Protein AF-A0A377JV29-F1 (afdb_monomer)

pLDDT: mean 75.71, std 19.88, range [29.56, 92.62]

Radius of gyration: 21.76 Å; Cα contacts (8 Å, |Δi|>4): 216; chains: 1; bounding box: 78×51×48 Å

Nearest PDB structures (foldseek):
  5tth-assembly1_A  TM=6.431E-01  e=1.350E+00  Danio rerio
  4m7l-assembly1_T  TM=4.984E-01  e=2.379E+00  Homo sapiens
  2edy-assembly1_A  TM=5.405E-01  e=4.194E+00  Homo sapiens

Foldseek 3Di:
DDDDDDDDDPPPPQDFAKAAADDPPPDDDDDDDDDDDDPDPDPPPLPWWKKFKADQVRDTPDIDTDSDRMDTDGFDPDNIWMATPNQTFGGADFPHYHYRVLGSDQQECPVADLVLLLCCVVVVDQDPDPVNNVNSVVLVSQVVVCVVVVTRGGDHHPNVVSVVCNVVDD

Organism: NCBI:txid213

Solvent-accessible surface area (backbone atoms only — not comparable to full-atom values): 10716 Å² total; per-residue (Å²): 136,90,83,86,88,81,83,88,73,84,83,80,80,79,80,56,47,37,36,34,75,69,85,82,78,86,79,81,88,87,86,85,84,90,83,82,90,77,94,68,88,68,83,72,78,76,65,71,44,62,34,37,34,26,39,67,86,65,51,77,76,48,78,46,80,39,73,60,70,52,49,78,42,70,63,51,61,90,62,29,36,36,36,44,90,94,40,57,22,45,42,63,53,51,58,66,69,41,46,54,83,80,27,59,60,90,62,70,35,74,82,51,53,49,66,60,49,50,48,32,72,74,66,72,53,85,65,86,51,66,64,53,47,50,46,48,51,54,48,50,51,45,50,51,52,16,61,74,69,72,44,63,44,68,49,44,53,40,45,66,61,40,56,50,46,66,71,69,56,131

Secondary structure (DSSP, 8-state):
----------------EEEE----------------------------EEEEEE-TTS-EEEEEEE-SSEEEEPPP-TT-EEEETTEEE-----SSPEETTT--S--B-TT--HHHHHHHHHH-PPPS-HHHHHHHHHHHHHHHHHHHHTS-----BTHHHHHHHHHH--

Structure (mmCIF, N/CA/C/O backbone):
data_AF-A0A377JV29-F1
#
_entry.id   AF-A0A377JV29-F1
#
loop_
_atom_site.group_PDB
_atom_site.id
_atom_site.type_symbol
_atom_site.label_atom_id
_atom_site.label_alt_id
_atom_site.label_comp_id
_atom_site.label_asym_id
_atom_site.label_entity_id
_atom_site.label_seq_id
_atom_site.pdbx_PDB_ins_code
_atom_site.Cartn_x
_atom_site.Cartn_y
_atom_site.Cartn_z
_atom_site.occupancy
_atom_site.B_iso_or_equiv
_atom_site.auth_seq_id
_atom_site.auth_comp_id
_atom_site.auth_asym_id
_atom_site.auth_atom_id
_atom_site.pdbx_PDB_model_num
ATOM 1 N N . MET A 1 1 ? -44.119 13.802 -18.563 1.00 38.44 1 MET A N 1
ATOM 2 C CA . MET A 1 1 ? -43.659 12.496 -18.049 1.00 38.44 1 MET A CA 1
ATOM 3 C C . MET A 1 1 ? -42.257 12.271 -18.578 1.00 38.44 1 MET A C 1
ATOM 5 O O . MET A 1 1 ? -42.013 12.579 -19.735 1.00 38.44 1 MET A O 1
ATOM 9 N N . ARG A 1 2 ? -41.338 11.891 -17.689 1.00 37.88 2 ARG A N 1
ATOM 10 C CA . ARG A 1 2 ? -39.926 11.634 -17.983 1.00 37.88 2 ARG A CA 1
ATOM 11 C C . ARG A 1 2 ? -39.810 10.283 -18.685 1.00 37.88 2 ARG A C 1
ATOM 13 O O . ARG A 1 2 ? -40.337 9.323 -18.140 1.00 37.88 2 ARG A O 1
ATOM 20 N N . GLU A 1 3 ? -39.047 10.210 -19.767 1.00 40.50 3 GLU A N 1
ATOM 21 C CA . GLU A 1 3 ? -38.264 9.015 -20.075 1.00 40.50 3 GLU A CA 1
ATOM 22 C C . GLU A 1 3 ? -36.833 9.442 -20.402 1.00 40.50 3 GLU A C 1
ATOM 24 O O . GLU A 1 3 ? -36.566 10.285 -21.255 1.00 40.50 3 GLU A O 1
ATOM 29 N N . VAL A 1 4 ? -35.948 8.913 -19.568 1.00 45.12 4 VAL A N 1
ATOM 30 C CA . VAL A 1 4 ? -34.492 8.890 -19.652 1.00 45.12 4 VAL A CA 1
ATOM 31 C C . VAL A 1 4 ? -34.135 7.573 -20.343 1.00 45.12 4 VAL A C 1
ATOM 33 O O . VAL A 1 4 ? -34.923 6.640 -20.220 1.00 45.12 4 VAL A O 1
ATOM 36 N N . LEU A 1 5 ? -32.956 7.516 -20.978 1.00 43.31 5 LEU A N 1
ATOM 37 C CA . LEU A 1 5 ? -32.100 6.355 -21.322 1.00 43.31 5 LEU A CA 1
ATOM 38 C C . LEU A 1 5 ? -31.610 6.530 -22.777 1.00 43.31 5 LEU A C 1
ATOM 40 O O . LEU A 1 5 ? -32.408 6.821 -23.654 1.00 43.31 5 LEU A O 1
ATOM 44 N N . LEU A 1 6 ? -30.337 6.421 -23.147 1.00 40.69 6 LEU A N 1
ATOM 45 C CA . LEU A 1 6 ? -29.129 5.885 -22.525 1.00 40.69 6 LEU A CA 1
ATOM 46 C C . LEU A 1 6 ? -27.940 6.663 -23.116 1.00 40.69 6 LEU A C 1
ATOM 48 O O . LEU A 1 6 ? -27.828 6.760 -24.335 1.00 40.69 6 LEU A O 1
ATOM 52 N N . ASN A 1 7 ? -27.048 7.183 -22.271 1.00 38.75 7 ASN A N 1
ATOM 53 C CA . ASN A 1 7 ? -25.713 7.583 -22.710 1.00 38.75 7 ASN A CA 1
ATOM 54 C C . ASN A 1 7 ? -24.795 6.366 -22.583 1.00 38.75 7 ASN A C 1
ATOM 56 O O . ASN A 1 7 ? -24.574 5.875 -21.474 1.00 38.75 7 ASN A O 1
ATOM 60 N N . ASP A 1 8 ? -24.249 5.920 -23.710 1.00 41.03 8 ASP A N 1
ATOM 61 C CA . ASP A 1 8 ? -23.104 5.019 -23.762 1.00 41.03 8 ASP A CA 1
ATOM 62 C C . ASP A 1 8 ? -21.878 5.719 -23.161 1.00 41.03 8 ASP A C 1
ATOM 64 O O . ASP A 1 8 ? -21.247 6.577 -23.777 1.00 41.03 8 ASP A O 1
ATOM 68 N N . LEU A 1 9 ? -21.538 5.351 -21.927 1.00 42.59 9 LEU A N 1
ATOM 69 C CA . LEU A 1 9 ? -20.233 5.616 -21.337 1.00 42.59 9 LEU A CA 1
ATOM 70 C C . LEU A 1 9 ? -19.402 4.347 -21.485 1.00 42.59 9 LEU A C 1
ATOM 72 O O . LEU A 1 9 ? -19.459 3.435 -20.661 1.00 42.59 9 LEU A O 1
ATOM 76 N N . THR A 1 10 ? -18.604 4.301 -22.548 1.00 43.09 10 THR A N 1
ATOM 77 C CA . THR A 1 10 ? -17.460 3.398 -22.646 1.00 43.09 10 THR A CA 1
ATOM 78 C C . THR A 1 10 ? -16.504 3.712 -21.492 1.00 43.09 10 THR A C 1
ATOM 80 O O . THR A 1 10 ? -15.685 4.628 -21.572 1.00 43.09 10 THR A O 1
ATOM 83 N N . SER A 1 11 ? -16.640 2.973 -20.390 1.00 39.97 11 SER A N 1
ATOM 84 C CA . SER A 1 11 ? -15.710 2.979 -19.262 1.00 39.97 11 SER A CA 1
ATOM 85 C C . SER A 1 11 ? -14.414 2.285 -19.681 1.00 39.97 11 SER A C 1
ATOM 87 O O . SER A 1 11 ? -14.207 1.094 -19.462 1.00 39.97 11 SER A O 1
ATOM 89 N N . GLY A 1 12 ? -13.546 3.040 -20.345 1.00 41.47 12 GLY A N 1
ATOM 90 C CA . GLY A 1 12 ? -12.154 2.678 -20.582 1.00 41.47 12 GLY A CA 1
ATOM 91 C C . GLY A 1 12 ? -11.259 3.229 -19.477 1.00 41.47 12 GLY A C 1
ATOM 92 O O . GLY A 1 12 ? -10.340 3.980 -19.772 1.00 41.47 12 GLY A O 1
ATOM 93 N N . ASN A 1 13 ? -11.522 2.895 -18.210 1.00 41.72 13 ASN A N 1
ATOM 94 C CA . ASN A 1 13 ? -10.658 3.303 -17.099 1.00 41.72 13 ASN A CA 1
ATOM 95 C C . ASN A 1 13 ? -9.712 2.160 -16.719 1.00 41.72 13 ASN A C 1
ATOM 97 O O . ASN A 1 13 ? -9.910 1.436 -15.743 1.00 41.72 13 ASN A O 1
ATOM 101 N N . HIS A 1 14 ? -8.640 2.018 -17.491 1.00 43.53 14 HIS A N 1
ATOM 102 C CA . HIS A 1 14 ? -7.410 1.413 -16.993 1.00 43.53 14 HIS A CA 1
ATOM 103 C C . HIS A 1 14 ? -6.384 2.532 -16.851 1.00 43.53 14 HIS A C 1
ATOM 105 O O . HIS A 1 14 ? -5.514 2.707 -17.697 1.00 43.53 14 HIS A O 1
ATOM 111 N N . SER A 1 15 ? -6.545 3.331 -15.789 1.00 45.06 15 SER A N 1
ATOM 112 C CA . SER A 1 15 ? -5.469 4.199 -15.312 1.00 45.06 15 SER A CA 1
ATOM 113 C C . SER A 1 15 ? -4.292 3.290 -14.967 1.00 45.06 15 SER A C 1
ATOM 115 O O . SER A 1 15 ? -4.485 2.269 -14.314 1.00 45.06 15 SER A O 1
ATOM 117 N N . ALA A 1 16 ? -3.111 3.583 -15.486 1.00 47.44 16 ALA A N 1
ATOM 118 C CA . ALA A 1 16 ? -1.877 2.920 -15.096 1.00 47.44 16 ALA A CA 1
ATOM 119 C C . ALA A 1 16 ? -1.068 3.936 -14.296 1.00 47.44 16 ALA A C 1
ATOM 121 O O . ALA A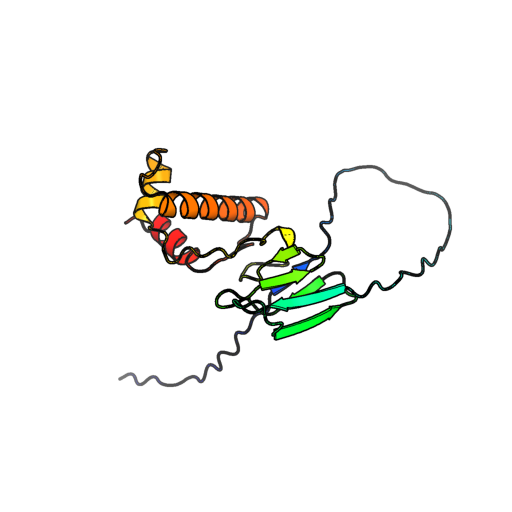 1 16 ? -0.972 5.092 -14.713 1.00 47.44 16 ALA A O 1
ATOM 122 N N . ASP A 1 17 ? -0.509 3.508 -13.168 1.00 62.56 17 ASP A N 1
ATOM 123 C CA . ASP A 1 17 ? 0.261 4.400 -12.310 1.00 62.56 17 ASP A CA 1
ATOM 124 C C . ASP A 1 17 ? 1.731 4.395 -12.712 1.00 62.56 17 ASP A C 1
ATOM 126 O O . ASP A 1 17 ? 2.288 3.429 -13.249 1.00 62.56 17 ASP A O 1
ATOM 130 N N . PHE A 1 18 ? 2.353 5.544 -12.492 1.00 69.25 18 PHE A N 1
ATOM 131 C CA . PHE A 1 18 ? 3.741 5.777 -12.831 1.00 69.25 18 PHE A CA 1
ATOM 132 C C . PHE A 1 18 ? 4.616 5.310 -11.675 1.00 69.25 18 PHE A C 1
ATOM 134 O O . PHE A 1 18 ? 4.375 5.716 -10.542 1.00 69.25 18 PHE A O 1
ATOM 141 N N . VAL A 1 19 ? 5.619 4.474 -11.939 1.00 71.00 19 VAL A N 1
ATOM 142 C CA . VAL A 1 19 ? 6.572 4.027 -10.918 1.00 71.00 19 VAL A CA 1
ATOM 143 C C . VAL A 1 19 ? 7.911 4.727 -11.115 1.00 71.00 19 VAL A C 1
ATOM 145 O O . VAL A 1 19 ? 8.517 4.601 -12.179 1.00 71.00 19 VAL A O 1
ATOM 148 N N . ASP A 1 20 ? 8.370 5.445 -10.089 1.00 76.19 20 ASP A N 1
ATOM 149 C CA . ASP A 1 20 ? 9.677 6.106 -10.036 1.00 76.19 20 ASP A CA 1
ATOM 150 C C . ASP A 1 20 ? 10.720 5.184 -9.393 1.00 76.19 20 ASP A C 1
ATOM 152 O O . ASP A 1 20 ? 10.482 4.591 -8.336 1.00 76.19 20 ASP A O 1
ATOM 156 N N . PHE A 1 21 ? 11.909 5.102 -9.999 1.00 69.38 21 PHE A N 1
ATOM 157 C CA . PHE A 1 21 ? 13.009 4.259 -9.507 1.00 69.38 21 PHE A CA 1
ATOM 158 C C . PHE A 1 21 ? 14.102 5.020 -8.753 1.00 69.38 21 PHE A C 1
ATOM 160 O O . PHE A 1 21 ? 14.963 4.394 -8.142 1.00 69.38 21 PHE A O 1
ATOM 167 N N . GLU A 1 22 ? 14.065 6.352 -8.744 1.00 66.38 22 GLU A N 1
ATOM 168 C CA . GLU A 1 22 ? 15.065 7.194 -8.082 1.00 66.38 22 GLU A CA 1
ATOM 169 C C . GLU A 1 22 ? 14.415 8.037 -6.980 1.00 66.38 22 GLU A C 1
ATOM 171 O O . GLU A 1 22 ? 13.555 8.881 -7.242 1.00 66.38 22 GLU A O 1
ATOM 176 N N . ARG A 1 23 ? 14.856 7.872 -5.726 1.00 48.88 23 ARG A N 1
ATOM 177 C CA . ARG A 1 23 ? 14.528 8.834 -4.668 1.00 48.88 23 ARG A CA 1
ATOM 178 C C . ARG A 1 23 ? 15.458 10.030 -4.831 1.00 48.88 23 ARG A C 1
ATOM 180 O O . ARG A 1 23 ? 16.554 10.033 -4.276 1.00 48.88 23 ARG A O 1
ATOM 187 N N . SER A 1 24 ? 15.014 11.065 -5.541 1.00 45.09 24 SER A N 1
ATOM 188 C CA . SER A 1 24 ? 15.703 12.359 -5.513 1.00 45.09 24 SER A CA 1
ATOM 189 C C . SER A 1 24 ? 15.655 12.918 -4.086 1.00 45.09 24 SER A C 1
ATOM 191 O O . SER A 1 24 ? 14.695 13.571 -3.683 1.00 45.09 24 SER A O 1
ATOM 193 N N . GLN A 1 25 ? 16.676 12.626 -3.278 1.00 41.28 25 GLN A N 1
ATOM 194 C CA . GLN A 1 25 ? 16.914 13.336 -2.027 1.00 41.28 25 GLN A CA 1
ATOM 195 C C . GLN A 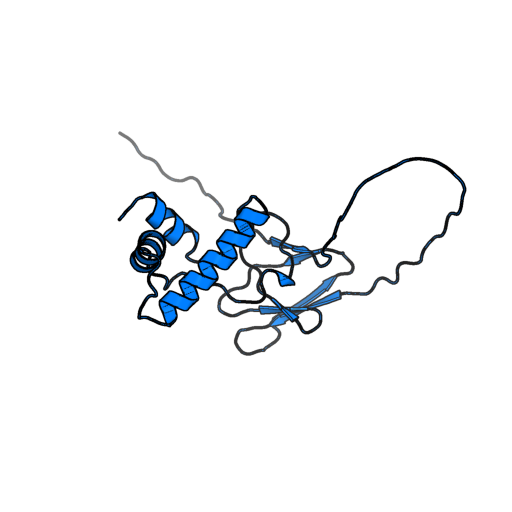1 25 ? 17.472 14.717 -2.374 1.00 41.28 25 GLN A C 1
ATOM 197 O O . GLN A 1 25 ? 18.682 14.916 -2.426 1.00 41.28 25 GLN A O 1
ATOM 202 N N . THR A 1 26 ? 16.603 15.695 -2.618 1.00 44.44 26 THR A N 1
ATOM 203 C CA . THR A 1 26 ? 17.022 17.099 -2.582 1.00 44.44 26 THR A CA 1
ATOM 204 C C . THR A 1 26 ? 17.106 17.544 -1.127 1.00 44.44 26 THR A C 1
ATOM 206 O O . THR A 1 26 ? 16.118 17.999 -0.550 1.00 44.44 26 THR A O 1
ATOM 209 N N . LEU A 1 27 ? 18.291 17.405 -0.531 1.00 42.03 27 LEU A N 1
ATOM 210 C CA . LEU A 1 27 ? 18.660 18.089 0.707 1.00 42.03 27 LEU A CA 1
ATOM 211 C C . LEU A 1 27 ? 19.606 19.264 0.394 1.00 42.03 27 LEU A C 1
ATOM 213 O O . LEU A 1 27 ? 20.757 19.072 0.021 1.00 42.03 27 LEU A O 1
ATOM 217 N N . CYS A 1 28 ? 19.058 20.463 0.626 1.00 34.81 28 CYS A N 1
ATOM 218 C CA . CYS A 1 28 ? 19.688 21.691 1.136 1.00 34.81 28 CYS A CA 1
ATOM 219 C C . CYS A 1 28 ? 20.510 22.634 0.217 1.00 34.81 28 CYS A C 1
ATOM 221 O O . CYS A 1 28 ? 21.657 22.391 -0.126 1.00 34.81 28 CYS A O 1
ATOM 223 N N . LEU A 1 29 ? 19.879 23.792 -0.046 1.00 43.69 29 LEU A N 1
ATOM 224 C CA . LEU A 1 29 ? 20.297 25.197 0.175 1.00 43.69 29 LEU A CA 1
ATOM 225 C C . LEU A 1 29 ? 21.728 25.706 -0.153 1.00 43.69 29 LEU A C 1
ATOM 227 O O . LEU A 1 29 ? 22.703 25.368 0.503 1.00 43.69 29 LEU A O 1
ATOM 231 N N . ALA A 1 30 ? 21.702 26.769 -0.978 1.00 41.16 30 ALA A N 1
ATOM 232 C CA . ALA A 1 30 ? 22.477 28.024 -0.935 1.00 41.16 30 ALA A CA 1
ATOM 233 C C . ALA A 1 30 ? 23.709 28.228 -1.859 1.00 41.16 30 ALA A C 1
ATOM 235 O O . ALA A 1 30 ? 24.704 27.517 -1.809 1.00 41.16 30 ALA A O 1
ATOM 236 N N . SER A 1 31 ? 23.625 29.361 -2.584 1.00 38.09 31 SER A N 1
ATOM 237 C CA . SER A 1 31 ? 24.700 30.255 -3.074 1.00 38.09 31 SER A CA 1
ATOM 238 C C . SER A 1 31 ? 25.294 30.049 -4.487 1.00 38.09 31 SER A C 1
ATOM 240 O O . SER A 1 31 ? 26.031 29.117 -4.780 1.00 38.09 31 SER A O 1
ATOM 242 N N . ARG A 1 32 ? 25.009 31.030 -5.361 1.00 38.38 32 ARG A N 1
ATOM 243 C CA . ARG A 1 32 ? 25.672 31.377 -6.649 1.00 38.38 32 ARG A CA 1
ATOM 244 C C . ARG A 1 32 ? 26.937 32.248 -6.393 1.00 38.38 32 ARG A C 1
ATOM 246 O O . ARG A 1 32 ? 26.995 32.803 -5.298 1.00 38.38 32 ARG A O 1
ATOM 253 N N . PRO A 1 33 ? 27.817 32.583 -7.383 1.00 54.81 33 PRO A N 1
ATOM 254 C CA . PRO A 1 33 ? 27.985 32.059 -8.758 1.00 54.81 33 PRO A CA 1
ATOM 255 C C . PRO A 1 33 ? 29.457 31.890 -9.283 1.00 54.81 33 PRO A C 1
ATOM 257 O O . PRO A 1 33 ? 30.410 32.379 -8.694 1.00 54.81 33 PRO A O 1
ATOM 260 N N . LYS A 1 34 ? 29.558 31.337 -10.515 1.00 39.03 34 LYS A N 1
ATOM 261 C CA . LYS A 1 34 ? 30.598 31.482 -11.579 1.00 39.03 34 LYS A CA 1
ATOM 262 C C . LYS A 1 34 ? 32.016 30.917 -11.340 1.00 39.03 34 LYS A C 1
ATOM 264 O O . LYS A 1 34 ? 32.821 31.555 -10.682 1.00 39.03 34 LYS A O 1
ATOM 269 N N . SER A 1 35 ? 32.390 29.871 -12.097 1.00 29.56 35 SER A N 1
ATOM 270 C CA . SER A 1 35 ? 33.326 29.973 -13.245 1.00 29.56 35 SER A CA 1
ATOM 271 C C . SER A 1 35 ? 33.606 28.615 -13.934 1.00 29.56 35 SER A C 1
ATOM 273 O O . SER A 1 35 ? 33.712 27.597 -13.268 1.00 29.56 35 SER A O 1
ATOM 275 N N . LEU A 1 36 ? 33.804 28.678 -15.260 1.00 37.22 36 LEU A N 1
ATOM 276 C CA . LEU A 1 36 ? 34.603 27.798 -16.141 1.00 37.22 36 LEU A CA 1
ATOM 277 C C . LEU A 1 36 ? 34.156 26.350 -16.467 1.00 37.22 36 LEU A C 1
ATOM 279 O O . LEU A 1 36 ? 34.334 25.415 -15.702 1.00 37.22 36 LEU A O 1
ATOM 283 N N . LYS A 1 37 ? 33.708 26.209 -17.730 1.00 37.09 37 LYS A N 1
ATOM 284 C CA . LYS A 1 37 ? 34.078 25.191 -18.742 1.00 37.09 37 LYS A CA 1
ATOM 285 C C . LYS A 1 37 ? 34.450 23.782 -18.248 1.00 37.09 37 LYS A C 1
ATOM 287 O O . LYS A 1 37 ? 35.566 23.565 -17.799 1.00 37.09 37 LYS A O 1
ATOM 292 N N . SER A 1 38 ? 33.629 22.799 -18.617 1.00 32.75 38 SER A N 1
ATOM 293 C CA . SER A 1 38 ? 34.053 21.731 -19.536 1.00 32.75 38 SER A CA 1
ATOM 294 C C . SER A 1 38 ? 32.838 20.908 -19.957 1.00 32.75 38 SER A C 1
ATOM 296 O O . SER A 1 38 ? 32.177 20.285 -19.128 1.00 32.75 38 SER A O 1
ATOM 298 N N . THR A 1 39 ? 32.536 20.935 -21.250 1.00 42.59 39 THR A N 1
ATOM 299 C CA . THR A 1 39 ? 31.631 20.000 -21.910 1.00 42.59 39 THR A 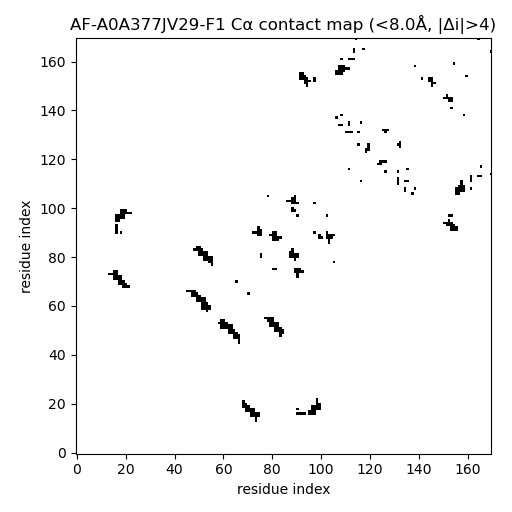CA 1
ATOM 300 C C . THR A 1 39 ? 32.203 18.600 -21.712 1.00 42.59 39 THR A C 1
ATOM 302 O O . THR A 1 39 ? 33.218 18.255 -22.312 1.00 42.59 39 THR A O 1
ATOM 305 N N . LYS A 1 40 ? 31.598 17.811 -20.826 1.00 35.97 40 LYS A N 1
ATOM 306 C CA . LYS A 1 40 ? 31.915 16.393 -20.675 1.00 35.97 40 LYS A CA 1
ATOM 307 C C . LYS A 1 40 ? 30.648 15.617 -20.979 1.00 35.97 40 LYS A C 1
ATOM 309 O O . LYS A 1 40 ? 29.816 15.386 -20.104 1.00 35.97 40 LYS A O 1
ATOM 314 N N . GLU A 1 41 ? 30.503 15.291 -22.259 1.00 45.47 41 GLU A N 1
ATOM 315 C CA . GLU A 1 41 ? 29.643 14.212 -22.728 1.00 45.47 41 GLU A CA 1
ATOM 316 C C . GLU A 1 41 ? 29.963 12.990 -21.867 1.00 45.47 41 GLU A C 1
ATOM 318 O O . GLU A 1 41 ? 31.035 12.393 -21.956 1.00 45.47 41 GLU A O 1
ATOM 323 N N . THR A 1 42 ? 29.079 12.712 -20.916 1.00 33.44 42 THR A N 1
ATOM 324 C CA . THR A 1 42 ? 29.144 11.500 -20.117 1.00 33.44 42 THR A CA 1
ATOM 325 C C . THR A 1 42 ? 28.228 10.539 -20.831 1.00 33.44 42 THR A C 1
ATOM 327 O O . THR A 1 42 ? 27.010 10.698 -20.776 1.00 33.44 42 THR A O 1
ATOM 330 N N . SER A 1 43 ? 28.830 9.605 -21.562 1.00 43.22 43 SER A N 1
ATOM 331 C CA . SER A 1 43 ? 28.179 8.412 -22.079 1.00 43.22 43 SER A CA 1
ATOM 332 C C . SER A 1 43 ? 27.416 7.767 -20.926 1.00 43.22 43 SER A C 1
ATOM 334 O O . SER A 1 43 ? 28.010 7.115 -20.069 1.00 43.22 43 SER A O 1
ATOM 336 N N . GLN A 1 44 ? 26.115 8.037 -20.839 1.00 47.16 44 GLN A N 1
ATOM 337 C CA . GLN A 1 44 ? 25.254 7.342 -19.903 1.00 47.16 44 GLN A CA 1
ATOM 338 C C . GLN A 1 44 ? 25.120 5.932 -20.453 1.00 47.16 44 GLN A C 1
ATOM 340 O O . GLN A 1 44 ? 24.452 5.704 -21.458 1.00 47.16 44 GLN A O 1
ATOM 345 N N . GLU A 1 45 ? 25.832 5.009 -19.820 1.00 46.25 45 GLU A N 1
ATOM 346 C CA . GLU A 1 45 ? 25.575 3.582 -19.904 1.00 46.25 45 GLU A CA 1
ATOM 347 C C . GLU A 1 45 ? 24.068 3.404 -19.676 1.00 46.25 45 GLU A C 1
ATOM 349 O O . GLU A 1 45 ? 23.562 3.612 -18.570 1.00 46.25 45 GLU A O 1
ATOM 354 N N . GLN A 1 46 ? 23.319 3.153 -20.752 1.00 55.50 46 GLN A N 1
ATOM 355 C CA . GLN A 1 46 ? 21.891 2.878 -20.670 1.00 55.50 46 GLN A CA 1
ATOM 356 C C . GLN A 1 46 ? 21.747 1.510 -20.013 1.00 55.50 46 GLN A C 1
ATOM 358 O O . GLN A 1 46 ? 21.666 0.482 -20.678 1.00 55.50 46 GLN A O 1
ATOM 363 N N . THR A 1 47 ? 21.787 1.497 -18.684 1.00 70.12 47 THR A N 1
ATOM 364 C CA . THR A 1 47 ? 21.501 0.312 -17.888 1.00 70.12 47 THR A CA 1
ATOM 365 C C . THR A 1 47 ? 20.026 -0.012 -18.087 1.00 70.12 47 THR A C 1
ATOM 367 O O . THR A 1 47 ? 19.132 0.677 -17.598 1.00 70.12 47 THR A O 1
ATOM 370 N N . THR A 1 48 ? 19.758 -1.031 -18.898 1.00 79.06 48 THR A N 1
ATOM 371 C CA . THR A 1 48 ? 18.410 -1.561 -19.094 1.00 79.06 48 THR A CA 1
ATOM 372 C C . THR A 1 48 ? 17.921 -2.130 -17.769 1.00 79.06 48 THR A C 1
ATOM 374 O O . THR A 1 48 ? 18.475 -3.102 -17.252 1.00 79.06 48 THR A O 1
ATOM 377 N N . LYS A 1 49 ? 16.888 -1.510 -17.207 1.00 87.31 49 LYS A N 1
ATOM 378 C CA . LYS A 1 49 ? 16.206 -1.949 -15.993 1.00 87.31 49 LYS A CA 1
ATOM 379 C C . LYS A 1 49 ? 15.156 -2.986 -16.386 1.00 87.31 49 LYS A C 1
ATOM 381 O O . LYS A 1 49 ? 14.276 -2.698 -17.196 1.00 87.31 49 LYS A O 1
ATOM 386 N N . ILE A 1 50 ? 15.260 -4.187 -15.819 1.00 89.62 50 ILE A N 1
ATOM 387 C CA . ILE A 1 50 ? 14.320 -5.288 -16.060 1.00 89.62 50 ILE A CA 1
ATOM 388 C C . ILE A 1 50 ? 13.405 -5.422 -14.848 1.00 89.62 50 ILE A C 1
ATOM 390 O O . ILE A 1 50 ? 13.869 -5.598 -13.722 1.00 89.62 50 ILE A O 1
ATOM 394 N N . ILE A 1 51 ? 12.102 -5.363 -15.090 1.00 91.56 51 ILE A N 1
ATOM 395 C CA . ILE A 1 51 ? 11.055 -5.522 -14.087 1.00 91.56 51 ILE A CA 1
ATOM 396 C C . ILE A 1 51 ? 10.212 -6.721 -14.504 1.00 91.56 51 ILE A C 1
ATOM 398 O O . ILE A 1 51 ? 9.786 -6.826 -15.651 1.00 91.56 51 ILE A O 1
ATOM 402 N N . THR A 1 52 ? 9.944 -7.634 -13.581 1.00 92.00 52 THR A N 1
ATOM 403 C CA . THR A 1 52 ? 9.161 -8.843 -13.872 1.00 92.00 52 THR A CA 1
ATOM 404 C C . THR A 1 52 ? 7.874 -8.841 -13.063 1.00 92.00 52 THR A C 1
ATOM 406 O O . THR A 1 52 ? 7.882 -8.588 -11.863 1.00 92.00 52 THR A O 1
ATOM 409 N N . LEU A 1 53 ? 6.746 -9.094 -13.721 1.00 92.62 53 LEU A N 1
ATOM 410 C CA . LEU A 1 53 ? 5.456 -9.283 -13.066 1.00 92.62 53 LEU A CA 1
ATOM 411 C C . LEU A 1 53 ? 5.286 -10.761 -12.747 1.00 92.62 53 LEU A C 1
ATOM 413 O O . LEU A 1 53 ? 5.274 -11.594 -13.654 1.00 92.62 53 LEU A O 1
ATOM 417 N N . HIS A 1 54 ? 5.083 -11.079 -11.479 1.00 91.75 54 HIS A N 1
ATOM 418 C CA . HIS A 1 54 ? 4.800 -12.422 -11.006 1.00 91.75 54 HIS A CA 1
ATOM 419 C C . HIS A 1 54 ? 3.337 -12.557 -10.585 1.00 91.75 54 HIS A C 1
ATOM 421 O O . HIS A 1 54 ? 2.723 -11.652 -10.022 1.00 91.75 54 HIS A O 1
ATOM 427 N N . SER A 1 55 ? 2.778 -13.734 -10.843 1.00 90.56 55 SER A N 1
ATOM 428 C CA . SER A 1 55 ? 1.503 -14.163 -10.269 1.00 90.56 55 SER A CA 1
ATOM 429 C C . SER A 1 55 ? 1.654 -14.542 -8.792 1.00 90.56 55 SER A C 1
ATOM 431 O O . SER A 1 55 ? 2.758 -14.812 -8.315 1.00 90.56 55 SER A O 1
ATOM 433 N N . LYS A 1 56 ? 0.520 -14.710 -8.102 1.00 86.94 56 LYS A N 1
ATOM 434 C CA . LYS A 1 56 ? 0.447 -15.262 -6.738 1.00 86.94 56 LYS A CA 1
ATOM 435 C C . LYS A 1 56 ? 1.231 -16.570 -6.549 1.00 86.94 56 LYS A C 1
ATOM 437 O O . LYS A 1 56 ? 1.731 -16.838 -5.463 1.00 86.94 56 LYS A O 1
ATOM 442 N N . TYR A 1 57 ? 1.348 -17.380 -7.602 1.00 87.25 57 TYR A N 1
ATOM 443 C CA . TYR A 1 57 ? 2.040 -18.674 -7.578 1.00 87.25 57 TYR A CA 1
ATOM 444 C C . TYR A 1 57 ? 3.518 -18.589 -7.992 1.00 87.25 57 TYR A C 1
ATOM 446 O O . TYR A 1 57 ? 4.175 -19.615 -8.124 1.00 87.25 57 TYR A O 1
ATOM 454 N N . GLY A 1 58 ? 4.047 -17.385 -8.227 1.00 83.56 58 GLY A N 1
ATOM 455 C CA . GLY A 1 58 ? 5.445 -17.167 -8.606 1.00 83.56 58 GLY A CA 1
ATOM 456 C C . GLY A 1 58 ? 5.737 -17.281 -10.102 1.00 83.56 58 GLY A C 1
ATOM 457 O O . GLY A 1 58 ? 6.845 -16.951 -10.515 1.00 83.56 58 GLY A O 1
ATOM 458 N N . ASN A 1 59 ? 4.762 -17.661 -10.934 1.00 88.81 59 ASN A N 1
ATOM 459 C CA . ASN A 1 59 ? 4.939 -17.674 -12.390 1.00 88.81 59 ASN A CA 1
ATOM 460 C C . ASN A 1 59 ? 5.089 -16.250 -12.932 1.00 88.81 59 ASN A C 1
ATOM 462 O O . ASN A 1 59 ? 4.290 -15.383 -12.567 1.00 88.81 59 ASN A O 1
ATOM 466 N N . ILE A 1 60 ? 6.054 -16.039 -13.828 1.00 91.75 60 ILE A N 1
ATOM 467 C CA . ILE A 1 60 ? 6.252 -14.767 -14.531 1.00 91.75 60 ILE A CA 1
ATOM 468 C C . ILE A 1 60 ? 5.117 -14.592 -15.546 1.00 91.75 60 ILE A C 1
ATOM 470 O O . ILE A 1 60 ? 4.920 -15.432 -16.421 1.00 91.75 60 ILE A O 1
ATOM 474 N N . LYS A 1 61 ? 4.358 -13.504 -15.413 1.00 90.81 61 LYS A N 1
ATOM 475 C CA . LYS A 1 61 ? 3.277 -13.121 -16.330 1.00 90.81 61 LYS A CA 1
ATOM 476 C C . LYS A 1 61 ? 3.750 -12.177 -17.427 1.00 90.81 61 LYS A C 1
ATOM 478 O O . LYS A 1 61 ? 3.252 -12.254 -18.543 1.00 90.81 61 LYS A O 1
ATOM 483 N N . ALA A 1 62 ? 4.655 -11.263 -17.092 1.00 88.88 62 ALA A N 1
ATOM 484 C CA . ALA A 1 62 ? 5.162 -10.259 -18.014 1.00 88.88 62 ALA A CA 1
ATOM 485 C C . ALA A 1 62 ? 6.561 -9.804 -17.597 1.00 88.88 62 ALA A C 1
ATOM 487 O O . ALA A 1 62 ? 6.926 -9.877 -16.422 1.00 88.88 62 ALA A O 1
ATOM 488 N N . ILE A 1 63 ? 7.325 -9.326 -18.571 1.00 90.62 63 ILE A N 1
ATOM 489 C CA . ILE A 1 63 ? 8.649 -8.743 -18.385 1.00 90.62 63 ILE A CA 1
ATOM 490 C C . ILE A 1 63 ? 8.595 -7.356 -19.016 1.00 90.62 63 ILE A C 1
ATOM 492 O O . ILE A 1 63 ? 8.109 -7.200 -20.135 1.00 90.62 63 ILE A O 1
ATOM 496 N N . PHE A 1 64 ? 9.052 -6.359 -18.274 1.00 88.44 64 PHE A N 1
ATOM 497 C CA . PHE A 1 64 ? 9.117 -4.971 -18.689 1.00 88.44 64 PHE A CA 1
ATOM 498 C C . PHE A 1 64 ? 10.582 -4.567 -18.701 1.00 88.44 64 PHE A C 1
ATOM 500 O O . PHE A 1 64 ? 11.265 -4.641 -17.681 1.00 88.44 64 PHE A O 1
ATOM 507 N N . GLU A 1 65 ? 11.056 -4.140 -19.858 1.00 87.56 65 GLU A N 1
ATOM 508 C CA . GLU A 1 65 ? 12.400 -3.607 -20.023 1.00 87.56 65 GLU A CA 1
ATOM 509 C C . GLU A 1 65 ? 12.277 -2.105 -20.233 1.00 87.56 65 GLU A C 1
ATOM 511 O O . GLU A 1 65 ? 11.545 -1.644 -21.111 1.00 87.56 65 GLU A O 1
ATOM 516 N N . THR A 1 66 ? 12.956 -1.328 -19.396 1.00 82.25 66 THR A N 1
ATOM 517 C CA . THR A 1 66 ? 12.946 0.128 -19.497 1.00 82.25 66 THR A CA 1
ATOM 518 C C . THR A 1 66 ? 14.352 0.685 -19.357 1.00 82.25 66 THR A C 1
ATOM 520 O O . THR A 1 66 ? 15.155 0.222 -18.552 1.00 82.25 66 THR A O 1
ATOM 523 N N . THR A 1 67 ? 14.663 1.699 -20.153 1.00 81.12 67 THR A N 1
ATOM 524 C CA . THR A 1 67 ? 15.858 2.540 -19.992 1.00 81.12 67 THR A CA 1
ATOM 525 C C . THR A 1 67 ? 15.524 3.855 -19.291 1.00 81.12 67 THR A C 1
ATOM 527 O O . THR A 1 67 ? 16.415 4.648 -18.988 1.00 81.12 67 THR A O 1
ATOM 530 N N . LEU A 1 68 ? 14.234 4.100 -19.039 1.00 78.44 68 LEU A N 1
ATOM 531 C CA . LEU A 1 68 ? 13.738 5.318 -18.421 1.00 78.44 68 LEU A CA 1
ATOM 532 C C . LEU A 1 68 ? 13.868 5.246 -16.897 1.00 78.44 68 LEU A C 1
ATOM 534 O O . LEU A 1 68 ? 13.870 4.178 -16.284 1.00 78.44 68 LEU A O 1
ATOM 538 N N . GLN A 1 69 ? 13.941 6.422 -16.276 1.00 78.19 69 GLN A N 1
ATOM 539 C CA . GLN A 1 69 ? 13.985 6.570 -14.815 1.00 78.19 69 GLN A CA 1
ATOM 540 C C . GLN A 1 69 ? 12.665 6.185 -14.138 1.00 78.19 69 GLN A C 1
ATOM 542 O O . GLN A 1 69 ? 12.621 6.017 -12.918 1.00 78.19 69 GLN A O 1
ATOM 547 N N . SER A 1 70 ? 11.616 6.027 -14.936 1.00 81.00 70 SER A N 1
ATOM 548 C CA . SER A 1 70 ? 10.264 5.757 -14.497 1.00 81.00 70 SER A CA 1
ATOM 549 C C . SER A 1 70 ? 9.451 5.097 -15.605 1.00 81.00 70 SER A C 1
ATOM 551 O O . SER A 1 70 ? 9.748 5.244 -16.795 1.00 81.00 70 SER A O 1
ATOM 553 N N . VAL A 1 71 ? 8.465 4.293 -15.216 1.00 88.56 71 VAL A N 1
ATOM 554 C CA . VAL A 1 71 ? 7.708 3.445 -16.145 1.00 88.56 71 VAL A CA 1
ATOM 555 C C . VAL A 1 71 ? 6.250 3.346 -15.723 1.00 88.56 71 VAL A C 1
ATOM 557 O O . VAL A 1 71 ? 5.937 3.322 -14.535 1.00 88.56 71 VAL A O 1
ATOM 560 N N . MET A 1 72 ? 5.350 3.290 -16.702 1.00 86.56 72 MET A N 1
ATOM 561 C CA . MET A 1 72 ? 3.937 3.022 -16.446 1.00 86.56 72 MET A CA 1
ATOM 562 C C . MET A 1 72 ? 3.730 1.524 -16.268 1.00 86.56 72 MET A C 1
ATOM 564 O O . MET A 1 72 ? 4.009 0.749 -17.186 1.00 86.56 72 MET A O 1
ATOM 568 N N . LEU A 1 73 ? 3.225 1.124 -15.103 1.00 87.81 73 LEU A N 1
ATOM 569 C CA . LEU A 1 73 ? 2.901 -0.269 -14.812 1.00 87.81 73 LEU A CA 1
ATOM 570 C C . LEU A 1 73 ? 1.397 -0.428 -14.577 1.00 87.81 73 LEU A C 1
ATOM 572 O O . LEU A 1 73 ? 0.750 0.460 -14.018 1.00 87.81 73 LEU A O 1
ATOM 576 N N . PRO A 1 74 ? 0.814 -1.562 -14.996 1.00 88.06 74 PRO A N 1
ATOM 577 C CA . PRO A 1 74 ? -0.563 -1.867 -14.656 1.00 88.06 74 PRO A CA 1
ATOM 578 C C . PRO A 1 74 ? -0.701 -2.136 -13.153 1.00 88.06 74 PRO A C 1
ATOM 580 O O . PRO A 1 74 ? 0.215 -2.653 -12.512 1.00 88.06 74 PRO A O 1
ATOM 583 N N . PHE A 1 75 ? -1.887 -1.855 -12.612 1.00 87.62 75 PHE A N 1
ATOM 584 C CA . PHE A 1 75 ? -2.220 -2.188 -11.230 1.00 87.62 75 PHE A CA 1
ATOM 585 C C . PHE A 1 75 ? -2.105 -3.683 -10.946 1.00 87.62 75 PHE A C 1
ATOM 587 O O . PHE A 1 75 ? -2.638 -4.506 -11.698 1.00 87.62 75 PHE A O 1
ATOM 594 N N . THR A 1 76 ? -1.490 -4.025 -9.815 1.00 87.19 76 THR A N 1
ATOM 595 C CA . THR A 1 76 ? -1.428 -5.403 -9.320 1.00 87.19 76 THR A CA 1
ATOM 596 C C . THR A 1 76 ? -2.807 -5.867 -8.859 1.00 87.19 76 THR A C 1
ATOM 598 O O . THR A 1 76 ? -3.500 -5.165 -8.115 1.00 87.19 76 THR A O 1
ATOM 601 N N . LYS A 1 77 ? -3.232 -7.066 -9.284 1.00 81.94 77 LYS A N 1
ATOM 602 C CA . LYS A 1 77 ? -4.519 -7.657 -8.885 1.00 81.94 77 LYS A CA 1
ATOM 603 C C . LYS A 1 77 ? -4.315 -9.037 -8.260 1.00 81.94 77 LYS A C 1
ATOM 605 O O . LYS A 1 77 ? -3.623 -9.879 -8.809 1.00 81.94 77 LYS A O 1
ATOM 610 N N . GLY A 1 78 ? -4.990 -9.313 -7.143 1.00 73.31 78 GLY A N 1
ATOM 611 C CA . GLY A 1 78 ? -5.168 -10.685 -6.645 1.00 73.31 78 GLY A CA 1
ATOM 612 C C . GLY A 1 78 ? -3.870 -11.416 -6.274 1.00 73.31 78 GLY A C 1
ATOM 613 O O . GLY A 1 78 ? -3.717 -12.591 -6.613 1.00 73.31 78 GLY A O 1
ATOM 614 N N . GLY A 1 79 ? -2.949 -10.738 -5.580 1.00 79.62 79 GLY A N 1
ATOM 615 C CA . GLY A 1 79 ? -1.670 -11.309 -5.140 1.00 79.62 79 GLY A CA 1
ATOM 616 C C . GLY A 1 79 ? -0.581 -11.343 -6.217 1.00 79.62 79 GLY A C 1
ATOM 617 O O . GLY A 1 79 ? 0.393 -12.079 -6.083 1.00 79.62 79 GLY A O 1
ATOM 618 N N . GLU A 1 80 ? -0.756 -10.595 -7.303 1.00 90.62 80 GLU A N 1
ATOM 619 C CA . GLU A 1 80 ? 0.322 -10.274 -8.238 1.00 90.62 80 GLU A CA 1
ATOM 620 C C . GLU A 1 80 ? 1.310 -9.294 -7.610 1.00 90.62 80 GLU A C 1
ATOM 622 O O . GLU A 1 80 ? 0.910 -8.403 -6.866 1.00 90.62 80 GLU A O 1
ATOM 627 N N . TYR A 1 81 ? 2.587 -9.432 -7.949 1.00 91.94 81 TYR A N 1
ATOM 628 C CA . TYR A 1 81 ? 3.640 -8.535 -7.484 1.00 91.94 81 TYR A CA 1
ATOM 629 C C . TYR A 1 81 ? 4.674 -8.323 -8.580 1.00 91.94 81 TYR A C 1
ATOM 631 O O . TYR A 1 81 ? 4.937 -9.211 -9.394 1.00 91.94 81 TYR A O 1
ATOM 639 N N . PHE A 1 82 ? 5.284 -7.148 -8.586 1.00 92.56 82 PHE A N 1
ATOM 640 C CA . PHE A 1 82 ? 6.430 -6.862 -9.430 1.00 92.56 82 PHE A CA 1
ATOM 641 C C . PHE A 1 82 ? 7.723 -7.155 -8.680 1.00 92.56 82 PHE A C 1
ATOM 643 O O . PHE A 1 82 ? 7.796 -7.015 -7.459 1.00 92.56 82 PHE A O 1
ATOM 650 N N . VAL A 1 83 ? 8.749 -7.564 -9.418 1.00 91.81 83 VAL A N 1
ATOM 651 C CA . VAL A 1 83 ? 10.112 -7.728 -8.924 1.00 91.81 83 VAL A CA 1
ATOM 652 C C . VAL A 1 83 ? 11.024 -6.828 -9.739 1.00 91.81 83 VAL A C 1
ATOM 654 O O . VAL A 1 83 ? 11.095 -6.952 -10.964 1.00 91.81 83 VAL A O 1
ATOM 657 N N . PHE A 1 84 ? 11.723 -5.938 -9.045 1.00 89.94 84 PHE A N 1
ATOM 658 C CA . PHE A 1 84 ? 12.773 -5.090 -9.594 1.00 89.94 84 PHE A CA 1
ATOM 659 C C . PHE A 1 84 ? 13.962 -5.112 -8.637 1.00 89.94 84 PHE A C 1
ATOM 661 O O . PHE A 1 84 ? 13.776 -4.924 -7.439 1.00 89.94 84 PHE A O 1
ATOM 668 N N . ASP A 1 85 ? 15.162 -5.385 -9.149 1.00 88.19 85 ASP A N 1
ATOM 669 C CA . ASP A 1 85 ? 16.399 -5.445 -8.352 1.00 88.19 85 ASP A CA 1
ATOM 670 C C . ASP A 1 85 ? 16.280 -6.321 -7.081 1.00 88.19 85 ASP A C 1
ATOM 672 O O . ASP A 1 85 ? 16.581 -5.909 -5.964 1.00 88.19 85 ASP A O 1
ATOM 676 N N . ASN A 1 86 ? 15.738 -7.538 -7.237 1.00 85.38 86 ASN A N 1
ATOM 677 C CA . ASN A 1 86 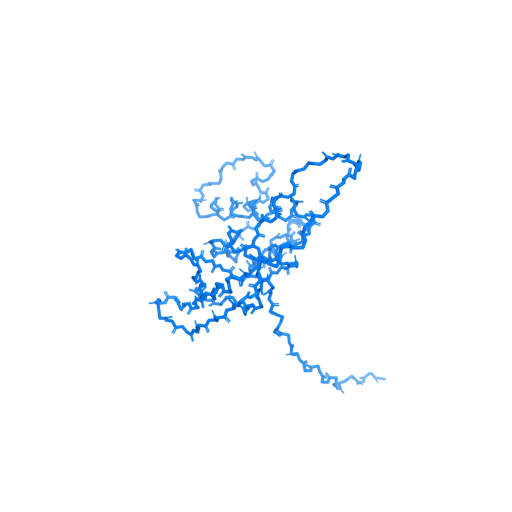? 15.415 -8.480 -6.150 1.00 85.38 86 ASN A CA 1
ATOM 678 C C . ASN A 1 86 ? 14.416 -7.973 -5.091 1.00 85.38 86 ASN A C 1
ATOM 680 O O . ASN A 1 86 ? 14.153 -8.673 -4.110 1.00 85.38 86 ASN A O 1
ATOM 684 N N . MET A 1 87 ? 13.808 -6.805 -5.292 1.00 89.00 87 MET A N 1
ATOM 685 C CA . MET A 1 87 ? 12.800 -6.241 -4.404 1.00 89.00 87 MET A CA 1
ATOM 686 C C . MET A 1 87 ? 11.402 -6.448 -4.973 1.00 89.00 87 MET A C 1
ATOM 688 O O . MET A 1 87 ? 11.139 -6.204 -6.150 1.00 89.00 87 MET A O 1
ATOM 692 N N . ARG A 1 88 ? 10.499 -6.929 -4.114 1.00 91.31 88 ARG A N 1
ATOM 693 C CA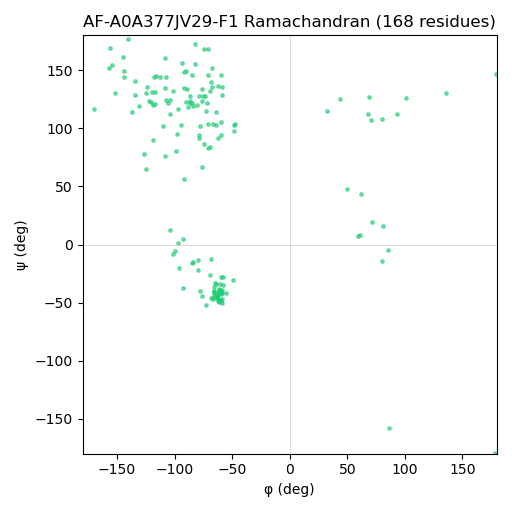 . ARG A 1 88 ? 9.085 -7.125 -4.439 1.00 91.31 88 ARG A CA 1
ATOM 694 C C . ARG A 1 88 ? 8.311 -5.861 -4.118 1.00 91.31 88 ARG A C 1
ATOM 696 O O . ARG A 1 88 ? 8.472 -5.320 -3.029 1.00 91.31 88 ARG A O 1
ATOM 703 N N . PHE A 1 89 ? 7.460 -5.431 -5.035 1.00 92.50 89 PHE A N 1
ATOM 704 C CA . PHE A 1 89 ? 6.587 -4.286 -4.822 1.00 92.50 89 PHE A CA 1
ATOM 705 C C . PHE A 1 89 ? 5.238 -4.472 -5.510 1.00 92.50 89 PHE A C 1
ATOM 707 O O . PHE A 1 89 ? 5.074 -5.307 -6.406 1.00 92.50 89 PHE A O 1
ATOM 714 N N . TYR A 1 90 ? 4.269 -3.682 -5.070 1.00 91.31 90 TYR A N 1
ATOM 715 C CA . TYR A 1 90 ? 2.897 -3.693 -5.549 1.00 91.31 90 TYR A CA 1
ATOM 716 C C . TYR A 1 90 ? 2.572 -2.337 -6.163 1.00 91.31 90 TYR A C 1
ATOM 718 O O . TYR A 1 90 ? 3.062 -1.301 -5.713 1.00 91.31 90 TYR A O 1
ATOM 726 N N . VAL A 1 91 ? 1.765 -2.351 -7.219 1.00 89.62 91 VAL A N 1
ATOM 727 C CA . VAL A 1 91 ? 1.325 -1.134 -7.905 1.00 89.62 91 VAL A CA 1
ATOM 728 C C . VAL A 1 91 ? -0.154 -0.981 -7.606 1.00 89.62 91 VAL A C 1
ATOM 730 O O . VAL A 1 91 ? -0.994 -1.697 -8.154 1.00 89.62 91 VAL A O 1
ATOM 733 N N . ILE A 1 92 ? -0.450 -0.078 -6.681 1.00 89.62 92 ILE A N 1
ATOM 734 C CA . ILE A 1 92 ? -1.802 0.256 -6.238 1.00 89.62 92 ILE A CA 1
ATOM 735 C C . ILE A 1 92 ? -2.181 1.638 -6.749 1.00 89.62 92 ILE A C 1
ATOM 737 O O . ILE A 1 92 ? -1.298 2.415 -7.088 1.00 89.62 92 ILE A O 1
ATOM 741 N N . ALA A 1 93 ? -3.482 1.919 -6.785 1.00 88.06 93 ALA A N 1
ATOM 742 C CA . ALA A 1 93 ? -3.981 3.229 -7.172 1.00 88.06 93 ALA A CA 1
ATOM 743 C C . ALA A 1 93 ? -3.450 4.317 -6.229 1.00 88.06 93 ALA A C 1
ATOM 745 O O . ALA A 1 93 ? -3.313 4.092 -5.023 1.00 88.06 93 ALA A O 1
ATOM 746 N N . GLY A 1 94 ? -3.201 5.502 -6.772 1.00 87.12 94 GLY A N 1
ATOM 747 C CA . GLY A 1 94 ? -2.830 6.674 -5.997 1.00 87.12 94 GLY A CA 1
ATOM 748 C C . GLY A 1 94 ? -2.566 7.894 -6.871 1.00 87.12 94 GLY A C 1
ATOM 749 O O . GLY A 1 94 ? -2.698 7.874 -8.093 1.00 87.12 94 GLY A O 1
ATOM 750 N N . GLU A 1 95 ? -2.202 8.999 -6.229 1.00 84.19 95 GLU A N 1
ATOM 751 C CA . GLU A 1 95 ? -1.914 10.252 -6.913 1.00 84.19 95 GLU A CA 1
ATOM 752 C C . GLU A 1 95 ? -0.413 10.448 -7.157 1.00 84.19 95 GLU A C 1
ATOM 754 O O . GLU A 1 95 ? 0.394 10.690 -6.248 1.00 84.19 95 GLU A O 1
ATOM 759 N N . GLY A 1 96 ? -0.048 10.492 -8.437 1.00 84.31 96 GLY A N 1
ATOM 760 C CA . GLY A 1 96 ? 1.298 10.782 -8.927 1.00 84.31 96 GLY A CA 1
ATOM 761 C C . GLY A 1 96 ? 2.195 9.551 -9.010 1.00 84.31 96 GLY A C 1
ATOM 762 O O . GLY A 1 96 ? 1.718 8.434 -9.140 1.00 84.31 96 GLY A O 1
ATOM 763 N N . ALA A 1 97 ? 3.508 9.774 -8.997 1.00 85.88 97 ALA A N 1
ATOM 764 C CA . ALA A 1 97 ? 4.475 8.711 -9.220 1.00 85.88 97 ALA A CA 1
ATOM 765 C C . ALA A 1 97 ? 4.790 7.928 -7.940 1.00 85.88 97 ALA A C 1
ATOM 767 O O . ALA A 1 97 ? 5.293 8.503 -6.971 1.00 85.88 97 ALA A O 1
ATOM 768 N N . LEU A 1 98 ? 4.499 6.629 -7.957 1.00 87.12 98 LEU A N 1
ATOM 769 C CA . LEU A 1 98 ? 4.767 5.667 -6.900 1.00 87.12 98 LEU A CA 1
ATOM 770 C C . LEU A 1 98 ? 6.248 5.294 -6.879 1.00 87.12 98 LEU A C 1
ATOM 772 O O . LEU A 1 98 ? 6.793 4.776 -7.843 1.00 87.12 98 LEU A O 1
ATOM 776 N N . TYR A 1 99 ? 6.909 5.475 -5.749 1.00 87.56 99 TYR A N 1
ATOM 777 C CA . TYR A 1 99 ? 8.239 4.927 -5.551 1.00 87.56 99 TYR A CA 1
ATOM 778 C C . TYR A 1 99 ? 8.140 3.436 -5.212 1.00 87.56 99 TYR A C 1
ATOM 780 O O . TYR A 1 99 ? 7.428 3.062 -4.278 1.00 87.56 99 TYR A O 1
ATOM 788 N N . TYR A 1 100 ? 8.869 2.578 -5.929 1.00 84.00 100 TYR A N 1
ATOM 789 C CA . TYR A 1 100 ? 8.755 1.117 -5.775 1.00 84.00 100 TYR A CA 1
ATOM 790 C C . TYR A 1 100 ? 9.042 0.614 -4.343 1.00 84.00 100 TYR A C 1
ATOM 792 O O . TYR A 1 100 ? 8.461 -0.379 -3.914 1.00 84.00 100 TYR A O 1
ATOM 800 N N . LEU A 1 101 ? 9.873 1.316 -3.560 1.00 87.25 101 LEU A N 1
ATOM 801 C CA . LEU A 1 101 ? 10.138 0.962 -2.153 1.00 87.25 101 LEU A CA 1
ATOM 802 C C . LEU A 1 101 ? 9.053 1.418 -1.176 1.00 87.25 101 LEU A C 1
ATOM 804 O O . LEU A 1 101 ? 9.058 0.995 -0.021 1.00 87.25 101 LEU A O 1
ATOM 808 N N . ASP A 1 102 ? 8.142 2.294 -1.593 1.00 86.75 102 ASP A N 1
ATOM 809 C CA . ASP A 1 102 ? 7.090 2.773 -0.699 1.00 86.75 102 ASP A CA 1
ATOM 810 C C . ASP A 1 102 ? 5.951 1.744 -0.570 1.00 86.75 102 ASP A C 1
ATOM 812 O O . ASP A 1 102 ? 5.248 1.749 0.447 1.00 86.75 102 ASP A O 1
ATOM 816 N N . CYS A 1 103 ? 5.802 0.833 -1.545 1.00 86.06 103 CYS A N 1
ATOM 817 C CA . CYS A 1 103 ? 4.747 -0.185 -1.604 1.00 86.06 103 CYS A CA 1
ATOM 818 C C . CYS A 1 103 ? 5.314 -1.613 -1.732 1.00 86.06 103 CYS A C 1
ATOM 820 O O . CYS A 1 103 ? 5.126 -2.307 -2.726 1.00 86.06 103 CYS A O 1
ATOM 822 N N . VAL A 1 104 ? 6.023 -2.062 -0.693 1.00 87.06 104 VAL A N 1
ATOM 823 C CA . VAL A 1 104 ? 6.616 -3.418 -0.612 1.00 87.06 104 VAL A CA 1
ATOM 824 C C . VAL A 1 104 ? 5.610 -4.467 -0.106 1.00 87.06 104 VAL A C 1
ATOM 826 O O . VAL A 1 104 ? 5.840 -5.668 -0.242 1.00 87.06 104 VAL A O 1
ATOM 829 N N . LYS A 1 105 ? 4.483 -4.033 0.476 1.00 87.06 105 LYS A N 1
ATOM 830 C CA . LYS A 1 105 ? 3.424 -4.890 1.037 1.00 87.06 105 LYS A CA 1
ATOM 831 C C . LYS A 1 105 ? 2.138 -4.762 0.215 1.00 87.06 105 LYS A C 1
ATOM 833 O O . LYS A 1 105 ? 1.820 -3.673 -0.256 1.00 87.06 105 LYS A O 1
ATOM 838 N N . ASP A 1 106 ? 1.408 -5.868 0.077 1.00 86.19 106 ASP A N 1
ATOM 839 C CA . ASP A 1 106 ? 0.050 -5.872 -0.473 1.00 86.19 106 ASP A CA 1
ATOM 840 C C . ASP A 1 106 ? -0.906 -5.386 0.620 1.00 86.19 106 ASP A C 1
ATOM 842 O O . ASP A 1 106 ? -1.183 -6.105 1.583 1.00 86.19 106 ASP A O 1
ATOM 846 N N . TYR A 1 107 ? -1.318 -4.126 0.526 1.00 87.75 107 TYR A N 1
ATOM 847 C CA . TYR A 1 107 ? -2.213 -3.513 1.497 1.00 87.75 107 TYR A CA 1
ATOM 848 C C . TYR A 1 107 ? -3.670 -3.797 1.117 1.00 87.75 107 TYR A C 1
ATOM 850 O O . TYR A 1 107 ? -4.131 -3.420 0.038 1.00 87.75 107 TYR A O 1
ATOM 858 N N . ASP A 1 108 ? -4.410 -4.426 2.029 1.00 88.50 108 ASP A N 1
ATOM 859 C CA . ASP A 1 108 ? -5.830 -4.728 1.859 1.00 88.50 108 ASP A CA 1
ATOM 860 C C . ASP A 1 108 ? -6.591 -4.427 3.153 1.00 88.50 108 ASP A C 1
ATOM 862 O O . ASP A 1 108 ? -6.396 -5.086 4.175 1.00 88.50 108 ASP A O 1
ATOM 866 N N . PHE A 1 109 ? -7.477 -3.432 3.102 1.00 89.31 109 PHE A N 1
ATOM 867 C CA . PHE A 1 109 ? -8.309 -3.013 4.231 1.00 89.31 109 PHE A CA 1
ATOM 868 C C . PHE A 1 109 ? -9.755 -3.479 4.114 1.00 89.31 109 PHE A C 1
ATOM 870 O O . PHE A 1 109 ? -10.600 -3.041 4.886 1.00 89.31 109 PHE A O 1
ATOM 877 N N . THR A 1 110 ? -10.063 -4.389 3.190 1.00 88.00 110 THR A N 1
ATOM 878 C CA . THR A 1 110 ? -11.429 -4.914 3.029 1.00 88.00 110 THR A CA 1
ATOM 879 C C . THR A 1 110 ? -11.935 -5.605 4.303 1.00 88.00 110 THR A C 1
ATOM 881 O O . THR A 1 110 ? -13.132 -5.618 4.564 1.00 88.00 110 THR A O 1
ATOM 884 N N . ASN A 1 111 ? -11.023 -6.157 5.112 1.00 88.81 111 ASN A N 1
ATOM 885 C CA . ASN A 1 111 ? -11.338 -6.810 6.388 1.00 88.81 111 ASN A CA 1
ATOM 886 C C . ASN A 1 111 ? -11.147 -5.903 7.617 1.00 88.81 111 ASN A C 1
ATOM 888 O O . ASN A 1 111 ? -11.303 -6.378 8.741 1.00 88.81 111 ASN A O 1
ATOM 892 N N . LEU A 1 112 ? -10.746 -4.641 7.436 1.00 89.50 112 LEU A N 1
ATOM 893 C CA . LEU A 1 112 ? -10.568 -3.711 8.549 1.00 89.50 112 LEU A CA 1
ATOM 894 C C . LEU A 1 112 ? -11.945 -3.250 9.031 1.00 89.50 112 LEU A C 1
ATOM 896 O O . LEU A 1 112 ? -12.761 -2.789 8.241 1.00 89.50 112 LEU A O 1
ATOM 900 N N . GLU A 1 113 ? -12.209 -3.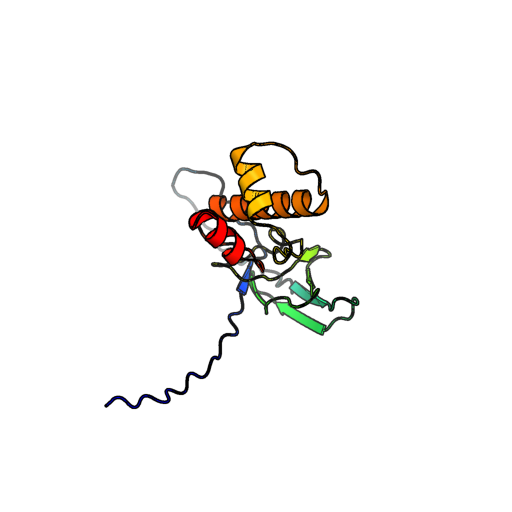365 10.326 1.00 89.38 113 GLU A N 1
ATOM 901 C CA . GLU A 1 113 ? -13.449 -2.859 10.913 1.00 89.38 113 GLU A CA 1
ATOM 902 C C . GLU A 1 113 ? -13.287 -1.380 11.285 1.00 89.38 113 GLU A C 1
ATOM 904 O O . GLU A 1 113 ? -12.395 -1.017 12.059 1.00 89.38 113 GLU A O 1
ATOM 909 N N . ALA A 1 114 ? -14.167 -0.523 10.756 1.00 88.94 114 ALA A N 1
ATOM 910 C CA . ALA A 1 114 ? -14.142 0.912 11.042 1.00 88.94 114 ALA A CA 1
ATOM 911 C C . ALA A 1 114 ? -14.348 1.203 12.538 1.00 88.94 114 ALA A C 1
ATOM 913 O O . ALA A 1 114 ? -13.635 2.032 13.090 1.00 88.94 114 ALA A O 1
ATOM 914 N N . GLU A 1 115 ? -15.230 0.456 13.210 1.00 87.19 115 GLU A N 1
ATOM 915 C CA . GLU A 1 115 ? -15.472 0.566 14.657 1.00 87.19 115 GLU A CA 1
ATOM 916 C C . GLU A 1 115 ? -14.211 0.255 15.475 1.00 87.19 115 GLU A C 1
ATOM 918 O O . GLU A 1 115 ? -13.869 0.971 16.417 1.00 87.19 115 GLU A O 1
ATOM 923 N N . CYS A 1 116 ? -13.475 -0.793 15.088 1.00 87.75 116 CYS A N 1
ATOM 924 C CA . CYS A 1 116 ? -12.204 -1.147 15.710 1.00 87.75 116 CYS A CA 1
ATOM 925 C C . CYS A 1 116 ? -11.184 -0.008 15.559 1.00 87.75 116 CYS A C 1
ATOM 927 O O . CYS A 1 116 ? -10.541 0.385 16.537 1.00 87.75 116 CYS A O 1
ATOM 929 N N . LEU A 1 117 ? -11.041 0.534 14.346 1.00 88.69 117 LEU A N 1
ATOM 930 C CA . LEU A 1 117 ? -10.144 1.657 14.078 1.00 88.69 117 LEU A CA 1
ATOM 931 C C . LEU A 1 117 ? -10.556 2.914 14.858 1.00 88.69 117 LEU A C 1
ATOM 933 O O . LEU A 1 117 ? -9.711 3.525 15.507 1.00 88.69 117 LEU A O 1
ATOM 937 N N . GLU A 1 118 ? -11.836 3.275 14.848 1.00 88.31 118 GLU A N 1
ATOM 938 C CA . GLU A 1 118 ? -12.371 4.424 15.581 1.00 88.31 118 GLU A CA 1
ATOM 939 C C . GLU A 1 118 ? -12.124 4.282 17.085 1.00 88.31 118 GLU A C 1
ATOM 941 O O . GLU A 1 118 ? -11.556 5.174 17.719 1.00 88.31 118 GLU A O 1
ATOM 946 N N . GLN A 1 119 ? -12.454 3.123 17.659 1.00 87.50 119 GLN A N 1
ATOM 947 C CA . GLN A 1 119 ? -12.198 2.844 19.065 1.00 87.50 119 GLN A CA 1
ATOM 948 C C . GLN A 1 119 ? -10.703 2.948 19.390 1.00 87.50 119 GLN A C 1
ATOM 950 O O . GLN A 1 119 ? -10.344 3.466 20.454 1.00 87.50 119 GLN A O 1
ATOM 955 N N . PHE A 1 120 ? -9.821 2.478 18.504 1.00 90.19 120 PHE A N 1
ATOM 956 C CA . PHE A 1 120 ? -8.376 2.618 18.676 1.00 90.19 120 PHE A CA 1
ATOM 957 C C . PHE A 1 120 ? -7.944 4.090 18.680 1.00 90.19 120 PHE A C 1
ATOM 959 O O . PHE A 1 120 ? -7.182 4.488 19.562 1.00 90.19 120 PHE A O 1
ATOM 966 N N . LEU A 1 121 ? -8.463 4.902 17.756 1.00 87.81 121 LEU A N 1
ATOM 967 C CA . LEU A 1 121 ? -8.164 6.334 17.664 1.00 87.81 121 LEU A CA 1
ATOM 968 C C . LEU A 1 121 ? -8.692 7.121 18.876 1.00 87.81 121 LEU A C 1
ATOM 970 O O . LEU A 1 121 ? -7.988 7.988 19.390 1.00 87.81 121 LEU A O 1
ATOM 974 N N . LEU A 1 122 ? -9.890 6.792 19.369 1.00 87.06 122 LEU A N 1
ATOM 975 C CA . LEU A 1 122 ? -10.518 7.465 20.513 1.00 87.06 122 LEU A CA 1
ATOM 976 C C . LEU A 1 122 ? -9.909 7.052 21.857 1.00 87.06 122 LEU A C 1
ATOM 978 O O . LEU A 1 122 ? -9.687 7.887 22.732 1.00 87.06 122 LEU A O 1
ATOM 982 N N . THR A 1 123 ? -9.683 5.751 22.060 1.00 86.00 123 THR A N 1
ATOM 983 C CA . THR A 1 123 ? -9.284 5.217 23.374 1.00 86.00 123 THR A CA 1
ATOM 984 C C . THR A 1 123 ? -7.779 5.035 23.527 1.00 86.00 123 THR A C 1
ATOM 986 O O . THR A 1 123 ? -7.307 4.884 24.656 1.00 86.00 123 THR A O 1
ATOM 989 N N . GLY A 1 124 ? -7.028 4.967 22.422 1.00 81.38 124 GLY A N 1
ATOM 990 C CA . GLY A 1 124 ? -5.606 4.607 22.412 1.00 81.38 124 GLY A CA 1
ATOM 991 C C . GLY A 1 124 ? -5.313 3.197 22.942 1.00 81.38 124 GLY A C 1
ATOM 992 O O . GLY A 1 124 ? -4.152 2.843 23.159 1.00 81.38 124 GLY A O 1
ATOM 993 N N . LYS A 1 125 ? -6.346 2.382 23.205 1.00 79.44 125 LYS A N 1
ATOM 994 C CA . LYS A 1 125 ? -6.198 1.037 23.768 1.00 79.44 125 LYS A CA 1
ATOM 995 C C . LYS A 1 125 ? -5.926 0.025 22.669 1.00 79.44 125 LYS A C 1
ATOM 997 O O . LYS A 1 125 ? -6.451 0.103 21.564 1.00 79.44 125 LYS A O 1
ATOM 1002 N N . GLN A 1 126 ? -5.127 -0.980 23.003 1.00 74.44 126 GLN A N 1
ATOM 1003 C CA . GLN A 1 126 ? -4.774 -2.036 22.068 1.00 74.44 126 GLN A CA 1
ATOM 1004 C C . GLN A 1 126 ? -5.958 -2.985 21.838 1.00 74.44 126 GLN A C 1
ATOM 1006 O O . GLN A 1 126 ? -6.530 -3.517 22.791 1.00 74.44 126 GLN A O 1
ATOM 1011 N N . ILE A 1 127 ? -6.303 -3.211 20.570 1.00 82.94 127 ILE A N 1
ATOM 1012 C CA . ILE A 1 127 ? -7.364 -4.147 20.185 1.00 82.94 127 ILE A CA 1
ATOM 1013 C C . ILE A 1 127 ? -6.922 -5.579 20.488 1.00 82.94 127 ILE A C 1
ATOM 1015 O O . ILE A 1 127 ? -5.757 -5.938 20.287 1.00 82.94 127 ILE A O 1
ATOM 1019 N N . ARG A 1 128 ? -7.859 -6.391 20.994 1.00 82.06 128 ARG A N 1
ATOM 1020 C CA . ARG A 1 128 ? -7.619 -7.805 21.323 1.00 82.06 128 ARG A CA 1
ATOM 1021 C C . ARG A 1 128 ? -7.334 -8.643 20.081 1.00 82.06 128 ARG A C 1
ATOM 1023 O O . ARG A 1 128 ? -6.501 -9.543 20.142 1.00 82.06 128 ARG A O 1
ATOM 1030 N N . ASP A 1 129 ? -8.004 -8.342 18.973 1.00 87.81 129 ASP A N 1
ATOM 1031 C CA . ASP A 1 129 ? -7.752 -9.017 17.711 1.00 87.81 129 ASP A CA 1
ATOM 1032 C C . ASP A 1 129 ? -6.411 -8.578 17.108 1.00 87.81 129 ASP A C 1
ATOM 1034 O O . ASP A 1 129 ? -6.194 -7.429 16.714 1.00 87.81 129 ASP A O 1
ATOM 1038 N N . SER A 1 130 ? -5.501 -9.546 17.027 1.00 87.81 130 SER A N 1
ATOM 1039 C CA . SER A 1 130 ? -4.195 -9.392 16.399 1.00 87.81 130 SER A CA 1
ATOM 1040 C C . SER A 1 130 ? -4.266 -8.971 14.930 1.00 87.81 130 SER A C 1
ATOM 1042 O O . SER A 1 130 ? -3.406 -8.193 14.517 1.00 87.81 130 SER A O 1
ATOM 1044 N N . LYS A 1 131 ? -5.274 -9.437 14.174 1.00 88.75 131 LYS A N 1
ATOM 1045 C CA . LYS A 1 131 ? -5.428 -9.136 12.744 1.00 88.75 131 LYS A CA 1
ATOM 1046 C C . LYS A 1 131 ? -5.866 -7.694 12.539 1.00 88.75 131 LYS A C 1
ATOM 1048 O O . LYS A 1 131 ? -5.181 -6.955 11.841 1.00 88.75 131 LYS A O 1
ATOM 1053 N N . GLN A 1 132 ? -6.934 -7.273 13.222 1.00 90.00 132 GLN A N 1
ATOM 1054 C CA . GLN A 1 132 ? -7.392 -5.877 13.201 1.00 90.00 132 GLN A CA 1
ATOM 1055 C C . GLN A 1 132 ? -6.274 -4.924 13.623 1.00 90.00 132 GLN A C 1
ATOM 1057 O O . GLN A 1 132 ? -6.036 -3.906 12.986 1.00 90.00 132 GLN A O 1
ATOM 1062 N N . ARG A 1 133 ? -5.503 -5.286 14.654 1.00 89.81 133 ARG A N 1
ATOM 1063 C CA . ARG A 1 133 ? -4.359 -4.481 15.091 1.00 89.81 133 ARG A CA 1
ATOM 1064 C C . ARG A 1 133 ? -3.284 -4.325 14.012 1.00 89.81 133 ARG A C 1
ATOM 1066 O O . ARG A 1 133 ? -2.661 -3.268 13.948 1.00 89.81 133 ARG A O 1
ATOM 1073 N N . GLU A 1 134 ? -3.007 -5.364 13.229 1.00 90.88 134 GLU A N 1
ATOM 1074 C CA . GLU A 1 134 ? -2.057 -5.264 12.116 1.00 90.88 134 GLU A CA 1
ATOM 1075 C C . GLU A 1 134 ? -2.612 -4.365 11.007 1.00 90.88 134 GLU A C 1
ATOM 1077 O O . GLU A 1 134 ? -1.927 -3.434 10.596 1.00 90.88 134 GLU A O 1
ATOM 1082 N N . LEU A 1 135 ? -3.880 -4.552 10.632 1.00 91.75 135 LEU A N 1
ATOM 1083 C CA . LEU A 1 135 ? -4.555 -3.720 9.632 1.00 91.75 135 LEU A CA 1
ATOM 1084 C C . LEU A 1 135 ? -4.605 -2.241 10.033 1.00 91.75 135 LEU A C 1
ATOM 1086 O O . LEU A 1 135 ? -4.369 -1.375 9.202 1.00 91.75 135 LEU A O 1
ATOM 1090 N N . ILE A 1 136 ? -4.840 -1.934 11.310 1.00 91.44 136 ILE A N 1
ATOM 1091 C CA . ILE A 1 136 ? -4.814 -0.554 11.817 1.00 91.44 136 ILE A CA 1
ATOM 1092 C C . ILE A 1 136 ? -3.415 0.045 11.712 1.00 91.44 136 ILE A C 1
ATOM 1094 O O . ILE A 1 136 ? -3.267 1.202 11.328 1.00 91.44 136 ILE A O 1
ATOM 1098 N N . LYS A 1 137 ? -2.370 -0.723 12.038 1.00 91.50 137 LYS A N 1
ATOM 1099 C CA . LYS A 1 137 ? -0.988 -0.249 11.883 1.00 91.50 137 LYS A CA 1
ATOM 1100 C C . LYS A 1 137 ? -0.658 0.031 10.422 1.00 91.50 137 LYS A C 1
ATOM 1102 O O . LYS A 1 137 ? -0.087 1.078 10.138 1.00 91.50 137 LYS A O 1
ATOM 1107 N N . ASP A 1 138 ? -1.041 -0.876 9.530 1.00 92.19 138 ASP A N 1
ATOM 1108 C CA . ASP A 1 138 ? -0.857 -0.720 8.089 1.00 92.19 138 ASP A CA 1
ATOM 1109 C C . ASP A 1 138 ? -1.631 0.507 7.564 1.00 92.19 138 ASP A C 1
ATOM 1111 O O . ASP A 1 138 ? -1.099 1.290 6.776 1.00 92.19 138 ASP A O 1
ATOM 1115 N N . PHE A 1 139 ? -2.858 0.725 8.051 1.00 91.81 139 PHE A N 1
ATOM 1116 C CA . PHE A 1 139 ? -3.682 1.888 7.711 1.00 91.81 139 PHE A CA 1
ATOM 1117 C C . PHE A 1 139 ? -3.002 3.192 8.134 1.00 91.81 139 PHE A C 1
ATOM 1119 O O . PHE A 1 139 ? -2.839 4.097 7.320 1.00 91.81 139 PHE A O 1
ATOM 1126 N N . LEU A 1 140 ? -2.533 3.267 9.383 1.00 91.19 140 LEU A N 1
ATOM 1127 C CA . LEU A 1 140 ? -1.814 4.433 9.905 1.00 91.19 140 LEU A CA 1
ATOM 1128 C C . LEU A 1 140 ? -0.485 4.676 9.183 1.00 91.19 140 LEU A C 1
ATOM 1130 O O . LEU A 1 140 ? -0.076 5.827 9.020 1.00 91.19 140 LEU A O 1
ATOM 1134 N N . GLU A 1 141 ? 0.207 3.619 8.753 1.00 91.81 141 GLU A N 1
ATOM 1135 C CA . GLU A 1 141 ? 1.431 3.742 7.959 1.00 91.81 141 GLU A CA 1
ATOM 1136 C C . GLU A 1 141 ? 1.144 4.430 6.620 1.00 91.81 141 GLU A C 1
ATOM 1138 O O . GLU A 1 141 ? 1.857 5.362 6.235 1.00 91.81 141 GLU A O 1
ATOM 1143 N N . ILE A 1 142 ? 0.089 3.996 5.927 1.00 91.31 142 ILE A N 1
ATOM 1144 C CA . ILE A 1 142 ? -0.335 4.581 4.653 1.00 91.31 142 ILE A CA 1
ATOM 1145 C C . ILE A 1 142 ? -0.828 6.004 4.835 1.00 91.31 142 ILE A C 1
ATOM 1147 O O . ILE A 1 142 ? -0.381 6.884 4.102 1.00 91.31 142 ILE A O 1
ATOM 1151 N N . ASP A 1 143 ? -1.659 6.254 5.841 1.00 90.38 143 ASP A N 1
ATOM 1152 C CA . ASP A 1 143 ? -2.143 7.598 6.139 1.00 90.38 143 ASP A CA 1
ATOM 1153 C C . ASP A 1 143 ? -0.968 8.542 6.445 1.00 90.38 143 ASP A C 1
ATOM 1155 O O . ASP A 1 143 ? -0.841 9.617 5.863 1.00 90.38 143 ASP A O 1
ATOM 1159 N N . THR A 1 144 ? 0.019 8.079 7.220 1.00 91.25 144 THR A N 1
ATOM 1160 C CA . THR A 1 144 ? 1.265 8.824 7.461 1.00 91.25 144 THR A CA 1
ATOM 1161 C C . THR A 1 144 ? 2.036 9.106 6.165 1.00 91.25 144 THR A C 1
ATOM 1163 O O . THR A 1 144 ? 2.591 10.198 6.007 1.00 91.25 144 THR A O 1
ATOM 1166 N N . LYS A 1 145 ? 2.119 8.146 5.232 1.00 89.88 145 LYS A N 1
ATOM 1167 C CA . LYS A 1 145 ? 2.768 8.345 3.920 1.00 89.88 145 LYS A CA 1
ATOM 1168 C C . LYS A 1 145 ? 1.998 9.361 3.070 1.00 89.88 145 LYS A C 1
ATOM 1170 O O . LYS A 1 145 ? 2.627 10.251 2.495 1.00 89.88 145 LYS A O 1
ATOM 1175 N N . ASN A 1 146 ? 0.672 9.273 3.048 1.00 90.00 146 ASN A N 1
ATOM 1176 C CA . ASN A 1 146 ? -0.214 10.187 2.328 1.00 90.00 146 ASN A CA 1
ATOM 1177 C C . ASN A 1 146 ? -0.091 11.617 2.873 1.00 90.00 146 ASN A C 1
ATOM 1179 O O . ASN A 1 146 ? 0.191 12.544 2.112 1.00 90.00 146 ASN A O 1
ATOM 1183 N N . ILE A 1 147 ? -0.149 11.788 4.200 1.00 90.19 147 ILE A N 1
ATOM 1184 C CA . ILE A 1 147 ? 0.050 13.078 4.880 1.00 90.19 147 ILE A CA 1
ATOM 1185 C C . ILE A 1 147 ? 1.434 13.656 4.567 1.00 90.19 147 ILE A C 1
ATOM 1187 O O . ILE A 1 147 ? 1.544 14.825 4.200 1.00 90.19 147 ILE A O 1
ATOM 1191 N N . LYS A 1 148 ? 2.504 12.850 4.650 1.00 90.19 148 LYS A N 1
ATOM 1192 C CA . LYS A 1 148 ? 3.874 13.301 4.330 1.00 90.19 148 LYS A CA 1
ATOM 1193 C C . LYS A 1 148 ? 4.025 13.782 2.889 1.00 90.19 148 LYS A C 1
ATOM 1195 O O . LYS A 1 148 ? 4.838 14.667 2.630 1.00 90.19 148 LYS A O 1
ATOM 1200 N N . LYS A 1 149 ? 3.293 13.179 1.952 1.00 86.62 149 LYS A N 1
ATOM 1201 C CA . LYS A 1 149 ? 3.286 13.578 0.537 1.00 86.62 149 LYS A CA 1
ATOM 1202 C C . LYS A 1 149 ? 2.304 14.723 0.261 1.00 86.62 149 LYS A C 1
ATOM 1204 O O . LYS A 1 149 ? 2.425 15.353 -0.786 1.00 86.62 149 LYS A O 1
ATOM 1209 N N . GLY A 1 150 ? 1.376 14.995 1.181 1.00 86.12 150 GLY A N 1
ATOM 1210 C CA . GLY A 1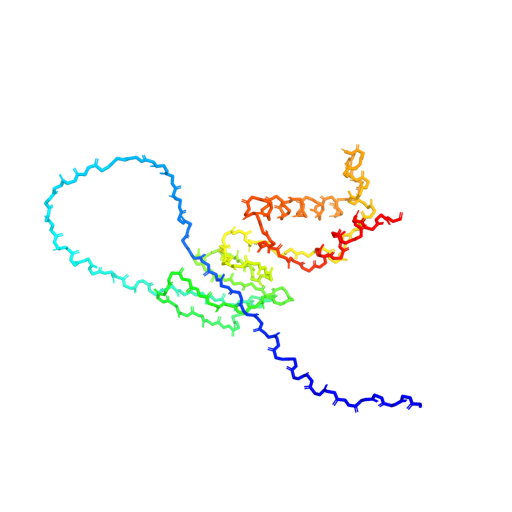 150 ? 0.347 16.029 1.064 1.00 86.12 150 GLY A CA 1
ATOM 1211 C C . GLY A 1 150 ? -0.752 15.705 0.049 1.00 86.12 150 GLY A C 1
ATOM 1212 O O . GLY A 1 150 ? -1.406 16.622 -0.437 1.00 86.12 150 GLY A O 1
ATOM 1213 N N . LYS A 1 151 ? -0.917 14.429 -0.317 1.00 88.12 151 LYS A N 1
ATOM 1214 C CA . LYS A 1 151 ? -1.860 13.953 -1.342 1.00 88.12 151 LYS A CA 1
ATOM 1215 C C . LYS A 1 151 ? -2.228 12.488 -1.110 1.00 88.12 151 LYS A C 1
ATOM 1217 O O . LYS A 1 151 ? -1.556 11.816 -0.323 1.00 88.12 151 LYS A O 1
ATOM 1222 N N . MET A 1 152 ? -3.238 11.975 -1.818 1.00 87.25 152 MET A N 1
ATOM 1223 C CA . MET A 1 152 ? -3.648 10.562 -1.733 1.00 87.25 152 MET A CA 1
ATOM 1224 C C . MET A 1 152 ? -2.671 9.662 -2.495 1.00 87.25 152 MET A C 1
ATOM 1226 O O . MET A 1 152 ? -2.976 9.099 -3.539 1.00 87.25 152 MET A O 1
ATOM 1230 N N . TYR A 1 153 ? -1.445 9.585 -1.985 1.00 89.19 153 TYR A N 1
ATOM 1231 C CA . TYR A 1 153 ? -0.310 8.946 -2.638 1.00 89.19 153 TYR A CA 1
ATOM 1232 C C . TYR A 1 153 ? -0.473 7.430 -2.789 1.00 89.19 153 TYR A C 1
ATOM 1234 O O . TYR A 1 153 ? -0.132 6.890 -3.834 1.00 89.19 153 TYR A O 1
ATOM 1242 N N . LEU A 1 154 ? -0.995 6.761 -1.763 1.00 89.94 154 LEU A N 1
ATOM 1243 C CA . LEU A 1 154 ? -1.329 5.342 -1.759 1.00 89.94 154 LEU A CA 1
ATOM 1244 C C . LEU A 1 154 ? -2.807 5.194 -1.419 1.00 89.94 154 LEU A C 1
ATOM 1246 O O . LEU A 1 154 ? -3.246 5.623 -0.347 1.00 89.94 154 LEU A O 1
ATOM 1250 N N . LEU A 1 155 ? -3.552 4.534 -2.298 1.00 89.44 155 LEU A N 1
ATOM 1251 C CA . LEU A 1 155 ? -4.974 4.267 -2.135 1.00 89.44 155 LEU A CA 1
ATOM 1252 C C . LEU A 1 155 ? -5.265 2.764 -2.303 1.00 89.44 155 LEU A C 1
ATOM 1254 O O . LEU A 1 155 ? -5.721 2.310 -3.357 1.00 89.44 155 LEU A O 1
ATOM 1258 N N . PRO A 1 156 ? -4.973 1.948 -1.273 1.00 89.56 156 PRO A N 1
ATOM 1259 C CA . PRO A 1 156 ? -5.259 0.522 -1.322 1.00 89.56 156 PRO A CA 1
ATOM 1260 C C . PRO A 1 156 ? -6.754 0.216 -1.247 1.00 89.56 156 PRO A C 1
ATOM 1262 O O . PRO A 1 156 ? -7.587 1.050 -0.882 1.00 89.56 156 PRO A O 1
ATOM 1265 N N . LYS A 1 157 ? -7.101 -1.038 -1.537 1.00 87.94 157 LYS A N 1
ATOM 1266 C CA . LYS A 1 157 ? -8.491 -1.501 -1.488 1.00 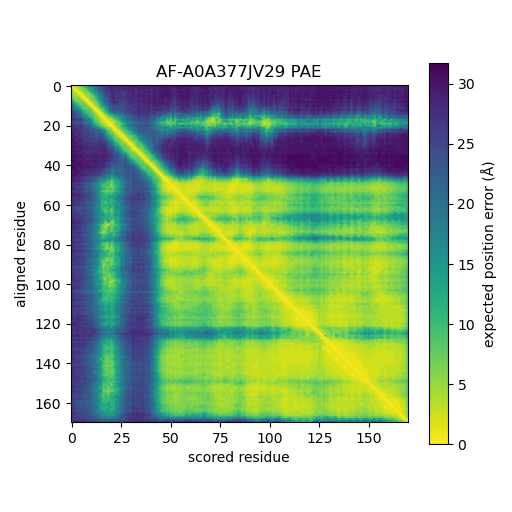87.94 157 LYS A CA 1
ATOM 1267 C C . LYS A 1 157 ? -9.058 -1.398 -0.075 1.00 87.94 157 LYS A C 1
ATOM 1269 O O . LYS A 1 157 ? -8.394 -1.743 0.898 1.00 87.94 157 LYS A O 1
ATOM 1274 N N . GLY A 1 158 ? -10.293 -0.912 0.022 1.00 85.75 158 GLY A N 1
ATOM 1275 C CA . GLY A 1 158 ? -10.988 -0.695 1.291 1.00 85.75 158 GLY A CA 1
ATOM 1276 C C . GLY A 1 158 ? -10.597 0.595 2.021 1.00 85.75 158 GLY A C 1
ATOM 1277 O O . GLY A 1 158 ? -11.348 1.021 2.889 1.00 85.75 158 GLY A O 1
ATOM 1278 N N . TYR A 1 159 ? -9.500 1.270 1.648 1.00 89.69 159 TYR A N 1
ATOM 1279 C CA . TYR A 1 159 ? -9.043 2.481 2.343 1.00 89.69 159 TYR A CA 1
ATOM 1280 C C . TYR A 1 159 ? -10.098 3.596 2.340 1.00 89.69 159 TYR A C 1
ATOM 1282 O O . TYR A 1 159 ? -10.442 4.119 3.396 1.00 89.69 159 TYR A O 1
ATOM 1290 N N . GLU A 1 160 ? -10.658 3.919 1.169 1.00 88.19 160 GLU A N 1
ATOM 1291 C CA . GLU A 1 160 ? -11.685 4.962 1.043 1.00 88.19 160 GLU A CA 1
ATOM 1292 C C . GLU A 1 160 ? -12.936 4.654 1.860 1.00 88.19 160 GLU A C 1
ATOM 1294 O O . GLU A 1 160 ? -13.486 5.549 2.493 1.00 88.19 160 GLU A O 1
ATOM 1299 N N . MET A 1 161 ? -13.375 3.392 1.877 1.00 88.56 161 MET A N 1
ATOM 1300 C CA . MET A 1 161 ? -14.563 2.989 2.629 1.00 88.56 161 MET A CA 1
ATOM 1301 C C . MET A 1 161 ? -14.370 3.205 4.128 1.00 88.56 161 MET A C 1
ATOM 1303 O O . MET A 1 161 ? -15.251 3.750 4.795 1.00 88.56 161 MET A O 1
ATOM 1307 N N . ILE A 1 162 ? -13.206 2.816 4.652 1.00 89.56 162 ILE A N 1
ATOM 1308 C CA . ILE A 1 162 ? -12.871 3.010 6.063 1.00 89.56 162 ILE A CA 1
ATOM 1309 C C . ILE A 1 162 ? -12.744 4.498 6.378 1.00 89.56 162 ILE A C 1
ATOM 1311 O O . ILE A 1 162 ? -13.362 4.970 7.329 1.00 89.56 162 ILE A O 1
ATOM 1315 N N . ALA A 1 163 ? -12.028 5.258 5.548 1.00 86.81 163 ALA A N 1
ATOM 1316 C CA . ALA A 1 163 ? -11.885 6.700 5.727 1.00 86.81 163 ALA A CA 1
ATOM 1317 C C . ALA A 1 163 ? -13.242 7.428 5.714 1.00 86.81 163 ALA A C 1
ATOM 1319 O O . ALA A 1 163 ? -13.484 8.292 6.552 1.00 86.81 163 ALA A O 1
ATOM 1320 N N . GLN A 1 164 ? -14.156 7.057 4.811 1.00 87.50 164 GLN A N 1
ATOM 1321 C CA . GLN A 1 164 ? -15.511 7.616 4.767 1.00 87.50 164 GLN A CA 1
ATOM 1322 C C . GLN A 1 164 ? -16.330 7.246 6.004 1.00 87.50 164 GLN A C 1
ATOM 1324 O O . GLN A 1 164 ? -17.020 8.108 6.545 1.00 87.50 164 GLN A O 1
ATOM 1329 N N . SER A 1 165 ? -16.223 6.000 6.473 1.00 87.81 165 SER A N 1
ATOM 1330 C CA . SER A 1 165 ? -16.923 5.538 7.679 1.00 87.81 165 SER A CA 1
ATOM 1331 C C . SER A 1 165 ? -16.491 6.337 8.915 1.00 87.81 165 SER A C 1
ATOM 1333 O O . SER A 1 165 ? -17.335 6.744 9.707 1.00 87.81 165 SER A O 1
ATOM 1335 N N . LEU A 1 166 ? -15.196 6.660 9.034 1.00 85.44 166 LEU A N 1
ATOM 1336 C CA . LEU A 1 166 ? -14.678 7.508 10.118 1.00 85.44 166 LEU A CA 1
ATOM 1337 C C . LEU A 1 166 ? -15.209 8.949 10.065 1.00 85.44 166 LEU A C 1
ATOM 1339 O O . LEU A 1 166 ? -15.361 9.582 11.104 1.00 85.44 166 LEU A O 1
ATOM 1343 N N . ILE A 1 167 ? -15.455 9.490 8.867 1.00 84.75 167 ILE A N 1
ATOM 1344 C CA . ILE A 1 167 ? -15.957 10.864 8.700 1.00 84.75 167 ILE A CA 1
ATOM 1345 C C . ILE A 1 167 ? -17.453 10.941 8.997 1.00 84.75 167 ILE A C 1
ATOM 1347 O O . ILE A 1 167 ? -17.912 11.925 9.575 1.00 84.75 167 ILE A O 1
ATOM 1351 N N . GLN A 1 168 ? -18.218 9.941 8.557 1.00 78.81 168 GLN A N 1
ATOM 1352 C CA . GLN A 1 168 ? -19.668 9.938 8.738 1.00 78.81 168 GLN A CA 1
ATOM 1353 C C . GLN A 1 168 ? -20.053 9.753 10.209 1.00 78.81 168 GLN A C 1
ATOM 1355 O O . GLN A 1 168 ? -21.088 10.281 10.612 1.00 78.81 168 GLN A O 1
ATOM 1360 N N . GLY A 1 169 ? -19.186 9.112 11.003 1.00 61.81 169 GLY A N 1
ATOM 1361 C CA . GLY A 1 169 ? -19.515 8.679 12.356 1.00 61.81 169 GLY A CA 1
ATOM 1362 C C . GLY A 1 169 ? -20.539 7.550 12.278 1.00 61.81 169 GLY A C 1
ATOM 1363 O O . GLY A 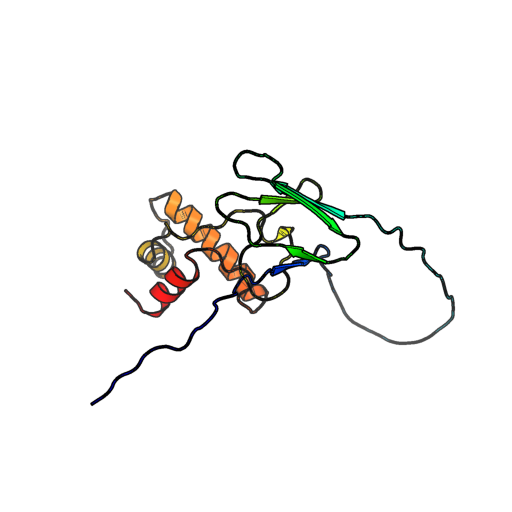1 169 ? -21.546 7.667 11.580 1.00 61.81 169 GLY A O 1
ATOM 1364 N N . ASN A 1 170 ? -20.255 6.428 12.928 1.00 54.03 170 ASN A N 1
ATOM 1365 C CA . ASN A 1 170 ? -21.198 5.312 12.961 1.00 54.03 170 ASN A CA 1
ATOM 1366 C C . ASN A 1 170 ? -22.385 5.625 13.887 1.00 54.03 170 ASN A C 1
ATOM 1368 O O . ASN A 1 170 ? -22.144 6.181 14.986 1.00 54.03 170 ASN A O 1
#

Mean predicted aligned error: 13.34 Å

Sequence (170 aa):
MREVLLNDLTSGNHSADFVDFERSQTLCLASRPKSLKSTKETSQEQTTKIITLHSKYGNIKAIFETTLQSVMLPFTKGGEYFVFDNMRFYVIAGEGALYYLDCVKDYDFTNLEAECLEQFLLTGKQIRDSKQRELIKDFLEIDTKNIKKGKMYLLPKGYEMIAQSLIQGN